Protein AF-A0AAW2Z3I9-F1 (afdb_monomer)

Secondary structure (DSSP, 8-state):
--SGGGT-TTHHHHHHHHHHH---HHHHHHHHHHHHHSTTHHHHHHHHHHHHGGGS-HHHHHHHHHH--

Foldseek 3Di:
DPCLVVLNVVVLVVLLVVLLVDQDCVRNQVSLLSLLPHVPSLVSSVVSCVVNVVVHDPVSNVSSVVSSD

InterPro domains:
  IPR015211 Peptidase M1, leukotriene A4 hydrolase/aminopeptidase C-terminal [PF09127] (2-68)
  IPR015211 Peptidase M1, leukotriene A4 hydrolase/aminopeptidase C-terminal [SM01263] (1-68)
  IPR016024 Armadillo-type fold [SSF48371] (2-68)
  IPR034015 Aminopeptidase, leukotriene A4 hydrolase-like [PTHR45726] (2-69)
  IPR038502 Peptidase M1, LTA-4 hydrolase/aminopeptidase, C-terminal domain superfamily [G3DSA:1.25.40.320] (1-69)

Solvent-accessible surface area (backbone atoms only — not comparable to full-atom values): 4083 Å² total; per-residue (Å²): 135,65,57,59,78,63,61,45,70,80,52,52,61,56,48,51,52,49,48,69,76,39,86,51,59,90,56,38,50,60,49,52,46,39,33,53,70,22,84,82,31,41,64,57,47,52,55,49,46,64,72,47,44,85,79,48,54,72,70,55,45,57,52,50,56,62,66,70,106

Organism: NCBI:txid1008807

Structure (mmCIF, N/CA/C/O backbone):
data_AF-A0AAW2Z3I9-F1
#
_entry.id   AF-A0AAW2Z3I9-F1
#
loop_
_atom_site.group_PDB
_atom_site.id
_atom_site.type_symbol
_atom_site.label_atom_id
_atom_site.label_alt_id
_atom_site.label_comp_id
_atom_site.label_asym_id
_atom_site.label_entity_id
_atom_site.label_seq_id
_atom_site.pdbx_PDB_ins_code
_atom_site.Cartn_x
_atom_site.Cartn_y
_atom_site.Cartn_z
_atom_site.occupancy
_atom_site.B_iso_or_equiv
_atom_site.auth_seq_id
_atom_site.auth_comp_id
_atom_site.auth_asym_id
_atom_site.auth_atom_id
_atom_site.pdbx_PDB_model_num
ATOM 1 N N . MET A 1 1 ? 16.757 -1.780 -3.474 1.00 51.66 1 MET A N 1
ATOM 2 C CA . MET A 1 1 ? 15.689 -1.019 -4.164 1.00 51.66 1 MET A CA 1
ATOM 3 C C . MET A 1 1 ? 16.184 -0.541 -5.530 1.00 51.66 1 MET A C 1
ATOM 5 O O . MET A 1 1 ? 16.526 0.627 -5.665 1.00 51.66 1 MET A O 1
ATOM 9 N N . ILE A 1 2 ? 16.276 -1.437 -6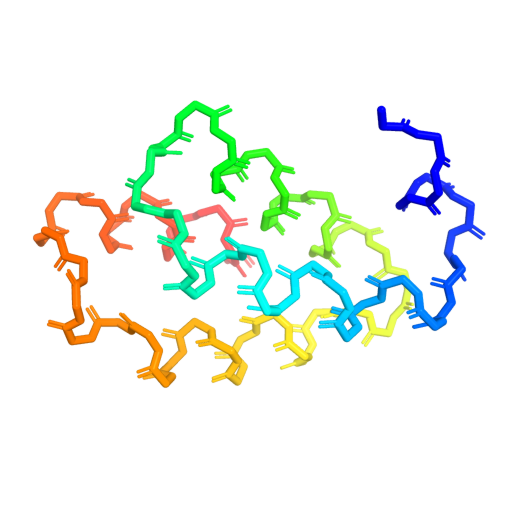.520 1.00 53.78 2 ILE A N 1
ATOM 10 C CA . ILE A 1 2 ? 16.649 -1.076 -7.905 1.00 53.78 2 ILE A CA 1
ATOM 11 C C . ILE A 1 2 ? 15.419 -1.125 -8.836 1.00 53.78 2 ILE A C 1
ATOM 13 O O . ILE A 1 2 ? 15.213 -0.207 -9.621 1.00 53.78 2 ILE A O 1
ATOM 17 N N . GLY A 1 3 ? 14.535 -2.121 -8.675 1.00 54.69 3 GLY A N 1
ATOM 18 C CA . GLY A 1 3 ? 13.389 -2.327 -9.575 1.00 54.69 3 GLY A CA 1
ATOM 19 C C . GLY A 1 3 ? 12.252 -1.306 -9.439 1.00 54.69 3 GLY A C 1
ATOM 20 O O . GLY A 1 3 ? 11.744 -0.824 -10.442 1.00 54.69 3 GLY A O 1
ATOM 21 N N . LEU A 1 4 ? 11.922 -0.878 -8.214 1.00 54.94 4 LEU A N 1
ATOM 22 C CA . LEU A 1 4 ? 10.906 0.166 -7.976 1.00 54.94 4 LEU A CA 1
ATOM 23 C C . LEU A 1 4 ? 11.320 1.555 -8.487 1.00 54.94 4 LEU A C 1
ATOM 25 O O . LEU A 1 4 ? 10.461 2.380 -8.766 1.00 54.94 4 LEU A O 1
ATOM 29 N N . LYS A 1 5 ? 12.627 1.820 -8.617 1.00 53.94 5 LYS A N 1
ATOM 30 C CA . LYS A 1 5 ? 13.135 3.062 -9.221 1.00 53.94 5 LYS A CA 1
ATOM 31 C C . LYS A 1 5 ? 13.058 3.059 -10.750 1.00 53.94 5 LYS A C 1
ATOM 33 O O . LYS A 1 5 ? 13.170 4.126 -11.334 1.00 53.94 5 LYS A O 1
ATOM 38 N N . SER A 1 6 ? 12.893 1.892 -11.375 1.00 54.91 6 SER A N 1
ATOM 39 C CA . SER A 1 6 ? 12.860 1.741 -12.836 1.00 54.91 6 SER A CA 1
ATOM 40 C C . SER A 1 6 ? 11.439 1.585 -13.394 1.00 54.91 6 SER A C 1
ATOM 42 O O . SER A 1 6 ? 11.306 1.142 -14.527 1.00 54.91 6 SER A O 1
ATOM 44 N N . SER A 1 7 ? 10.389 1.886 -12.610 1.00 58.53 7 SER A N 1
ATOM 45 C CA . SER A 1 7 ? 8.973 1.690 -12.995 1.00 58.53 7 SER A CA 1
ATOM 46 C C . SER A 1 7 ? 8.706 0.328 -13.652 1.00 58.53 7 SER A C 1
ATOM 48 O O . SER A 1 7 ? 8.032 0.226 -14.670 1.00 58.53 7 SER A O 1
ATOM 50 N N . TYR A 1 8 ? 9.284 -0.736 -13.089 1.00 61.47 8 TYR A N 1
ATOM 51 C CA . TYR A 1 8 ? 9.111 -2.082 -13.623 1.00 61.47 8 TYR A CA 1
ATOM 52 C C . TYR A 1 8 ? 7.779 -2.658 -13.125 1.00 61.47 8 TYR A C 1
ATOM 54 O O . TYR A 1 8 ? 7.675 -3.094 -11.978 1.00 61.47 8 TYR A O 1
ATOM 62 N N . GLU A 1 9 ? 6.762 -2.652 -13.986 1.00 65.62 9 GLU A N 1
ATOM 63 C CA . GLU A 1 9 ? 5.387 -3.074 -13.680 1.00 65.62 9 GLU A CA 1
ATOM 64 C C . GLU A 1 9 ? 5.238 -4.460 -13.016 1.00 65.62 9 GLU A C 1
ATOM 66 O O . GLU A 1 9 ? 4.485 -4.562 -12.044 1.00 65.62 9 GLU A O 1
ATOM 71 N N . PRO A 1 10 ? 5.961 -5.529 -13.415 1.00 70.25 10 PRO A N 1
ATOM 72 C CA . PRO A 1 10 ? 5.752 -6.849 -12.810 1.00 70.25 10 PRO A CA 1
ATOM 73 C C . PRO A 1 10 ? 6.306 -6.957 -11.379 1.00 70.25 10 PRO A C 1
ATOM 75 O O . PRO A 1 10 ? 5.996 -7.907 -10.665 1.00 70.25 10 PRO A O 1
ATOM 78 N N . ILE A 1 11 ? 7.092 -5.978 -10.915 1.00 72.94 11 ILE A N 1
ATOM 79 C CA . ILE A 1 11 ? 7.564 -5.934 -9.524 1.00 72.94 11 ILE A CA 1
ATOM 80 C C . ILE A 1 11 ? 6.459 -5.493 -8.559 1.00 72.94 11 ILE A C 1
ATOM 82 O O . ILE A 1 11 ? 6.552 -5.796 -7.369 1.00 72.94 11 ILE A O 1
ATOM 86 N N . TYR A 1 12 ? 5.405 -4.817 -9.027 1.00 74.06 12 TYR A N 1
ATOM 87 C CA . TYR A 1 12 ? 4.333 -4.359 -8.140 1.00 74.06 12 TYR A CA 1
ATOM 88 C C . TYR A 1 12 ? 3.608 -5.520 -7.461 1.00 74.06 12 TYR A C 1
ATOM 90 O O . TYR A 1 12 ? 3.373 -5.449 -6.258 1.00 74.06 12 TYR A O 1
ATOM 98 N N . ASP A 1 13 ? 3.350 -6.610 -8.182 1.00 75.00 13 ASP A N 1
ATOM 99 C CA . ASP A 1 13 ? 2.677 -7.793 -7.636 1.00 75.00 13 ASP A CA 1
ATOM 100 C C . ASP A 1 13 ? 3.517 -8.495 -6.551 1.00 75.00 13 ASP A C 1
ATOM 102 O O . ASP A 1 13 ? 3.034 -8.836 -5.466 1.00 75.00 13 ASP A O 1
ATOM 106 N N . GLN A 1 14 ? 4.833 -8.587 -6.778 1.00 79.06 14 GLN A N 1
ATOM 107 C CA . GLN A 1 14 ? 5.767 -9.117 -5.784 1.00 79.06 14 GLN A CA 1
ATOM 108 C C . GLN A 1 14 ? 5.851 -8.227 -4.538 1.00 79.06 14 GLN A C 1
ATOM 110 O O . GLN A 1 14 ? 5.950 -8.731 -3.420 1.00 79.06 14 GLN A O 1
ATOM 115 N N . VAL A 1 15 ? 5.798 -6.901 -4.705 1.00 77.19 15 VAL A N 1
ATOM 116 C CA . VAL A 1 15 ? 5.813 -5.959 -3.576 1.00 77.19 15 VAL A CA 1
ATOM 117 C C . VAL A 1 15 ? 4.514 -6.042 -2.779 1.00 77.19 15 VAL A C 1
ATOM 119 O O . VAL A 1 15 ? 4.571 -6.042 -1.554 1.00 77.19 15 VAL A O 1
ATOM 122 N N . VAL A 1 16 ? 3.365 -6.163 -3.446 1.00 78.12 16 VAL A N 1
ATOM 123 C CA . VAL A 1 16 ? 2.050 -6.362 -2.814 1.00 78.12 16 VAL A CA 1
ATOM 124 C C . VAL A 1 16 ? 2.037 -7.624 -1.949 1.00 78.12 16 VAL A C 1
ATOM 126 O O . VAL A 1 16 ? 1.636 -7.567 -0.782 1.00 78.12 16 VAL A O 1
ATOM 129 N N . SER A 1 17 ? 2.546 -8.736 -2.485 1.00 79.94 17 SER A N 1
ATOM 130 C CA . SER A 1 17 ? 2.671 -9.999 -1.749 1.00 79.94 17 SER A CA 1
ATOM 131 C C . SER A 1 17 ? 3.622 -9.863 -0.554 1.00 79.94 17 SER A C 1
ATOM 133 O O . SER A 1 17 ? 3.264 -10.201 0.573 1.00 79.94 17 SER A O 1
ATOM 135 N N . PHE A 1 18 ? 4.794 -9.251 -0.755 1.00 81.00 18 PHE A N 1
ATOM 136 C CA . PHE A 1 18 ? 5.791 -9.059 0.302 1.00 81.00 18 PHE A CA 1
ATOM 137 C C . PHE A 1 18 ? 5.301 -8.151 1.440 1.00 81.00 18 PHE A C 1
ATOM 139 O O . PHE A 1 18 ? 5.578 -8.395 2.614 1.00 81.00 18 PHE A O 1
ATOM 146 N N . VAL A 1 19 ? 4.566 -7.091 1.107 1.00 79.25 19 VAL A N 1
ATOM 147 C CA . VAL A 1 19 ? 3.975 -6.163 2.081 1.00 79.25 19 VAL A CA 1
ATOM 148 C C . VAL A 1 19 ? 2.842 -6.828 2.875 1.00 79.25 19 VAL A C 1
ATOM 150 O O . VAL A 1 19 ? 2.640 -6.488 4.043 1.00 79.25 19 VAL A O 1
ATOM 153 N N . GLY A 1 20 ? 2.151 -7.804 2.278 1.00 75.75 20 GLY A N 1
ATOM 154 C CA . GLY A 1 20 ? 1.143 -8.623 2.952 1.00 75.75 20 GLY A CA 1
ATOM 155 C C . GLY A 1 20 ? 1.717 -9.632 3.933 1.00 75.75 20 GLY A C 1
ATOM 156 O O . GLY A 1 20 ? 1.156 -9.820 5.009 1.00 75.75 20 GLY A O 1
ATOM 157 N N . GLU A 1 21 ? 2.848 -10.2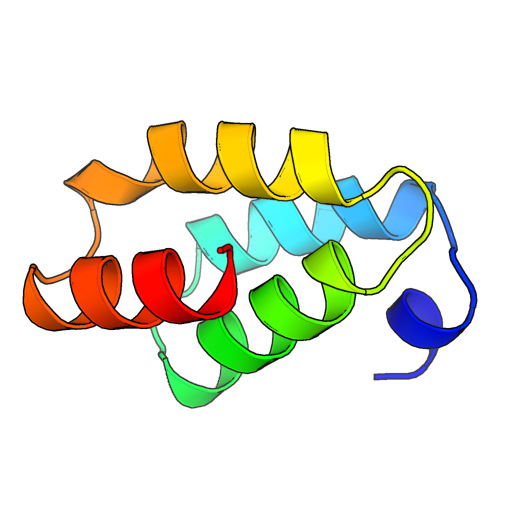42 3.592 1.00 80.00 21 GLU A N 1
ATOM 158 C CA . GLU A 1 21 ? 3.527 -11.201 4.465 1.00 80.00 21 GLU A CA 1
ATOM 159 C C . GLU A 1 21 ? 4.284 -10.512 5.607 1.00 80.00 21 GLU A C 1
ATOM 161 O O . GLU A 1 21 ? 4.331 -11.023 6.725 1.00 80.00 21 GLU A O 1
ATOM 166 N N . GLN A 1 22 ? 4.864 -9.332 5.356 1.00 71.81 22 GLN A N 1
ATOM 167 C CA . GLN A 1 22 ? 5.720 -8.651 6.324 1.00 71.81 22 GLN A CA 1
ATOM 168 C C . GLN A 1 22 ? 5.080 -7.405 6.930 1.00 71.81 22 GLN A C 1
ATOM 170 O O . GLN A 1 22 ? 4.966 -6.365 6.298 1.00 71.81 22 GLN A O 1
ATOM 175 N N . GLY A 1 23 ? 4.814 -7.446 8.239 1.00 71.12 23 GLY A N 1
ATOM 176 C CA . GLY A 1 23 ? 4.342 -6.293 9.024 1.00 71.12 23 GLY A CA 1
ATOM 177 C C . GLY A 1 23 ? 5.431 -5.310 9.477 1.00 71.12 23 GLY A C 1
ATOM 178 O O . GLY A 1 23 ? 5.154 -4.346 10.196 1.00 71.12 23 GLY A O 1
ATOM 179 N N . ARG A 1 24 ? 6.701 -5.539 9.116 1.00 79.81 24 ARG A N 1
ATOM 180 C CA . ARG A 1 24 ? 7.821 -4.720 9.604 1.00 79.81 24 ARG A CA 1
ATOM 181 C C . ARG A 1 24 ? 7.872 -3.372 8.889 1.00 79.81 24 ARG A C 1
ATOM 183 O O . ARG A 1 24 ? 8.337 -3.262 7.756 1.00 79.81 24 ARG A O 1
ATOM 190 N N . MET A 1 25 ? 7.533 -2.323 9.630 1.00 76.19 25 MET A N 1
ATOM 191 C CA . MET A 1 25 ? 7.571 -0.920 9.200 1.00 76.19 25 MET A CA 1
ATOM 192 C C . MET A 1 25 ? 8.861 -0.484 8.487 1.00 76.19 25 MET A C 1
ATOM 194 O O . MET A 1 25 ? 8.801 0.296 7.538 1.00 76.19 25 MET A O 1
ATOM 198 N N . LYS A 1 26 ? 10.022 -1.021 8.890 1.00 81.38 26 LYS A N 1
ATOM 199 C CA . LYS A 1 26 ? 11.321 -0.749 8.247 1.00 81.38 26 LYS A CA 1
ATOM 200 C C . LYS A 1 26 ? 11.338 -1.103 6.751 1.00 81.38 26 LYS A C 1
ATOM 202 O O . LYS A 1 26 ? 12.093 -0.493 6.003 1.00 81.38 26 LYS A O 1
ATOM 207 N N . PHE A 1 27 ? 10.521 -2.066 6.329 1.00 79.69 27 PHE A N 1
ATOM 208 C CA . PHE A 1 27 ? 10.423 -2.522 4.942 1.00 79.69 27 PHE A CA 1
ATOM 209 C C . PHE A 1 27 ? 9.139 -2.038 4.270 1.00 79.69 27 PHE A C 1
ATOM 211 O O . PHE A 1 27 ? 9.196 -1.510 3.165 1.00 79.69 27 PHE A O 1
ATOM 218 N N . VAL A 1 28 ? 8.004 -2.135 4.964 1.00 81.88 28 VAL A N 1
ATOM 219 C CA . VAL A 1 28 ? 6.680 -1.763 4.440 1.00 81.88 28 VAL A CA 1
ATOM 220 C C . VAL A 1 28 ? 6.619 -0.293 4.032 1.00 81.88 28 VAL A C 1
ATOM 222 O O . VAL A 1 28 ? 6.204 0.045 2.927 1.00 81.88 28 VAL A O 1
ATOM 225 N N . ARG A 1 29 ? 7.084 0.597 4.910 1.00 83.19 29 ARG A N 1
ATOM 226 C CA . ARG A 1 29 ? 6.975 2.042 4.714 1.00 83.19 29 ARG A CA 1
ATOM 227 C C . ARG A 1 29 ? 7.750 2.550 3.487 1.00 83.19 29 ARG A C 1
ATOM 229 O O . ARG A 1 29 ? 7.139 3.204 2.644 1.00 83.19 29 ARG A O 1
ATOM 236 N N . PRO A 1 30 ? 9.055 2.251 3.316 1.00 85.12 30 PRO A N 1
ATOM 237 C CA . PRO A 1 30 ? 9.775 2.697 2.128 1.00 85.12 30 PRO A CA 1
ATOM 238 C C . PRO A 1 30 ? 9.275 2.020 0.843 1.00 85.12 30 PRO A C 1
ATOM 240 O O . PRO A 1 30 ? 9.385 2.632 -0.216 1.00 85.12 30 PRO A O 1
ATOM 243 N N . LEU A 1 31 ? 8.709 0.806 0.912 1.00 82.62 31 LEU A N 1
ATOM 244 C CA . LEU A 1 31 ? 8.081 0.161 -0.246 1.00 82.62 31 LEU A CA 1
ATOM 245 C C . LEU A 1 31 ? 6.834 0.921 -0.702 1.00 82.62 31 LEU A C 1
ATOM 247 O O . LEU A 1 31 ? 6.758 1.256 -1.879 1.00 82.62 31 LEU A O 1
ATOM 251 N N . TYR A 1 32 ? 5.927 1.282 0.211 1.00 82.44 32 TYR A N 1
ATOM 252 C CA . TYR A 1 32 ? 4.758 2.109 -0.117 1.00 82.44 32 TYR A CA 1
ATOM 253 C C . TYR A 1 32 ? 5.151 3.475 -0.690 1.00 82.44 32 TYR A C 1
ATOM 255 O O . TYR A 1 32 ? 4.585 3.903 -1.691 1.00 82.44 32 TYR A O 1
ATOM 263 N N . VAL A 1 33 ? 6.157 4.138 -0.110 1.00 83.50 33 VAL A N 1
ATOM 264 C CA . VAL A 1 33 ? 6.668 5.421 -0.627 1.00 83.50 33 VAL A CA 1
ATOM 265 C C . VAL A 1 33 ? 7.259 5.264 -2.029 1.00 83.50 33 VAL A C 1
ATOM 267 O O . VAL A 1 33 ? 7.043 6.118 -2.886 1.00 83.50 33 VAL A O 1
ATOM 270 N N . ALA A 1 34 ? 8.010 4.191 -2.280 1.00 81.12 34 ALA A N 1
ATOM 271 C CA . ALA A 1 34 ? 8.575 3.919 -3.596 1.00 81.12 34 ALA A CA 1
ATOM 272 C C . ALA A 1 34 ? 7.487 3.582 -4.631 1.00 81.12 34 ALA A C 1
ATOM 274 O O . ALA A 1 34 ? 7.581 4.043 -5.763 1.00 81.12 34 ALA A O 1
ATOM 275 N N . LEU A 1 35 ? 6.442 2.846 -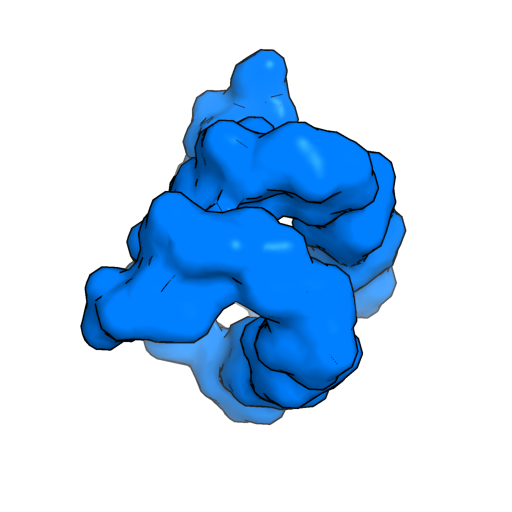4.234 1.00 78.69 35 LEU A N 1
ATOM 276 C CA . LEU A 1 35 ? 5.297 2.515 -5.090 1.00 78.69 35 LEU A CA 1
ATOM 277 C C . LEU A 1 35 ? 4.453 3.753 -5.420 1.00 78.69 35 LEU A C 1
ATOM 279 O O . LEU A 1 35 ? 4.026 3.918 -6.556 1.00 78.69 35 LEU A O 1
ATOM 283 N N . ASN A 1 36 ? 4.262 4.650 -4.447 1.00 79.75 36 ASN A N 1
ATOM 284 C CA . ASN A 1 36 ? 3.551 5.917 -4.636 1.00 79.75 36 ASN A CA 1
ATOM 285 C C . ASN A 1 36 ? 4.310 6.881 -5.567 1.00 79.75 36 ASN A C 1
ATOM 287 O O . ASN A 1 36 ? 3.697 7.683 -6.262 1.00 79.75 36 ASN A O 1
ATOM 291 N N . LYS A 1 37 ? 5.648 6.804 -5.587 1.00 77.88 37 LYS A N 1
ATOM 292 C CA . LYS A 1 37 ? 6.504 7.605 -6.478 1.00 77.88 37 LYS A CA 1
ATOM 293 C C . LYS A 1 37 ? 6.606 7.059 -7.903 1.00 77.88 37 LYS A C 1
ATOM 295 O O . LYS A 1 37 ? 7.090 7.784 -8.765 1.00 77.88 37 LYS A O 1
ATOM 300 N N . ALA A 1 38 ? 6.220 5.809 -8.142 1.00 76.19 38 ALA A N 1
ATOM 301 C CA . ALA A 1 38 ? 6.279 5.214 -9.469 1.00 76.19 38 ALA A CA 1
ATOM 302 C C . ALA A 1 38 ? 5.049 5.613 -10.306 1.00 76.19 38 ALA A C 1
ATOM 304 O O . ALA A 1 38 ? 3.934 5.693 -9.783 1.00 76.19 38 ALA A O 1
ATOM 305 N N . GLU A 1 39 ? 5.240 5.849 -11.605 1.00 66.38 39 GLU A N 1
ATOM 306 C CA . GLU A 1 39 ? 4.141 6.182 -12.519 1.00 66.38 39 GLU A CA 1
ATOM 307 C C . GLU A 1 39 ? 3.178 4.988 -12.638 1.00 66.38 39 GLU A C 1
ATOM 309 O O . GLU A 1 39 ? 3.598 3.870 -12.911 1.00 66.38 39 GLU A O 1
ATOM 314 N N . GLY A 1 40 ? 1.888 5.195 -12.342 1.00 69.44 40 GLY A N 1
ATOM 315 C CA . GLY A 1 40 ? 0.858 4.140 -12.355 1.00 69.44 40 GLY A CA 1
ATOM 316 C C . GLY A 1 40 ? 0.763 3.272 -11.087 1.00 69.44 40 GLY A C 1
ATOM 317 O O . GLY A 1 40 ? -0.285 2.683 -10.828 1.00 69.44 40 GLY A O 1
ATOM 318 N N . GLY A 1 41 ? 1.785 3.259 -10.223 1.00 71.06 41 GLY A N 1
ATOM 319 C CA . GLY A 1 41 ? 1.813 2.427 -9.009 1.00 71.06 41 GLY A CA 1
ATOM 320 C C . GLY A 1 41 ? 0.884 2.900 -7.881 1.00 71.06 41 GLY A C 1
ATOM 321 O O . GLY A 1 41 ? 0.456 2.110 -7.038 1.00 71.06 41 GLY A O 1
ATOM 322 N N . ARG A 1 42 ? 0.506 4.183 -7.861 1.00 77.38 42 ARG A N 1
ATOM 323 C CA . ARG A 1 42 ? -0.272 4.784 -6.761 1.00 77.38 42 ARG A CA 1
ATOM 324 C C . ARG A 1 42 ? -1.618 4.100 -6.498 1.00 77.38 42 ARG A C 1
ATOM 326 O O . ARG A 1 42 ? -1.979 3.895 -5.340 1.00 77.38 42 ARG A O 1
ATOM 333 N N . GLN A 1 43 ? -2.368 3.750 -7.544 1.00 79.75 43 GLN A N 1
ATOM 334 C CA . GLN A 1 43 ? -3.674 3.098 -7.376 1.00 79.75 43 GLN A CA 1
ATOM 335 C C . GLN A 1 43 ? -3.527 1.683 -6.803 1.00 79.75 43 GLN A C 1
ATOM 337 O O . GLN A 1 43 ? -4.273 1.305 -5.900 1.00 79.75 43 GLN A O 1
ATOM 342 N N . ILE A 1 44 ? -2.508 0.949 -7.256 1.00 80.31 44 ILE A N 1
ATOM 343 C CA . ILE A 1 44 ? -2.173 -0.396 -6.772 1.00 80.31 44 ILE A CA 1
ATOM 344 C C . ILE A 1 44 ? -1.780 -0.339 -5.289 1.00 80.31 44 ILE A C 1
ATOM 346 O O . ILE A 1 44 ? -2.253 -1.141 -4.484 1.00 80.31 44 ILE A O 1
ATOM 350 N N . ALA A 1 45 ? -0.975 0.656 -4.900 1.00 79.75 45 ALA A N 1
ATOM 351 C CA . ALA A 1 45 ? -0.581 0.876 -3.510 1.00 79.75 45 ALA A CA 1
ATOM 352 C C . ALA A 1 45 ? -1.790 1.118 -2.592 1.00 79.75 45 ALA A C 1
ATOM 354 O O . ALA A 1 45 ? -1.868 0.554 -1.502 1.00 79.75 45 ALA A O 1
ATOM 355 N N . LEU A 1 46 ? -2.744 1.943 -3.033 1.00 82.38 46 LEU A N 1
ATOM 356 C CA . LEU A 1 46 ? -3.951 2.262 -2.268 1.00 82.38 46 LEU A CA 1
ATOM 357 C C . LEU A 1 46 ? -4.875 1.051 -2.108 1.00 82.38 46 LEU A C 1
ATOM 359 O O . LEU A 1 46 ? -5.376 0.819 -1.007 1.00 82.38 46 LEU A O 1
ATOM 363 N N . ASP A 1 47 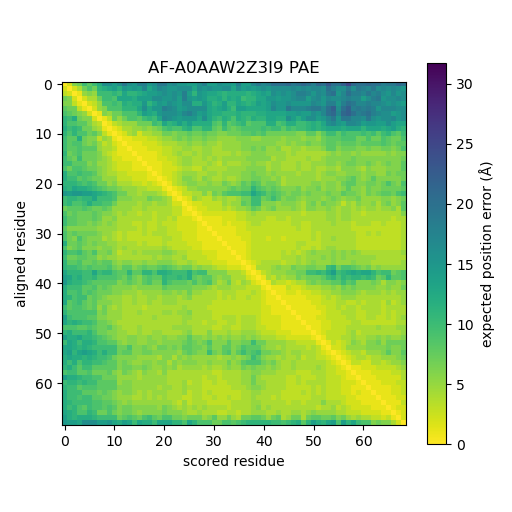? -5.087 0.273 -3.172 1.00 84.75 47 ASP A N 1
ATOM 364 C CA . ASP A 1 47 ? -5.922 -0.932 -3.117 1.00 84.75 47 ASP A CA 1
ATOM 365 C C . ASP A 1 47 ? -5.313 -1.995 -2.190 1.00 84.75 47 ASP A C 1
ATOM 367 O O . ASP A 1 47 ? -5.985 -2.528 -1.302 1.00 84.75 47 ASP A O 1
ATOM 371 N N . CYS A 1 48 ? -4.002 -2.218 -2.320 1.00 82.31 48 CYS A N 1
ATOM 372 C CA . CYS A 1 48 ? -3.239 -3.121 -1.465 1.00 82.31 48 CYS A CA 1
ATOM 373 C C . CYS A 1 48 ? -3.301 -2.696 0.007 1.00 82.31 48 CYS A C 1
ATOM 375 O O . CYS A 1 48 ? -3.636 -3.497 0.885 1.00 82.31 48 CYS A O 1
ATOM 377 N N . PHE A 1 49 ? -3.071 -1.407 0.278 1.00 84.06 49 PHE A N 1
ATOM 378 C CA . PHE A 1 49 ? -3.149 -0.862 1.626 1.00 84.06 49 PHE A CA 1
ATOM 379 C C . PHE A 1 49 ? -4.544 -1.031 2.223 1.00 84.06 49 PHE A C 1
ATOM 381 O O . PHE A 1 49 ? -4.664 -1.424 3.379 1.00 84.06 49 PHE A O 1
ATOM 388 N N . LYS A 1 50 ? -5.610 -0.801 1.447 1.00 84.31 50 LYS A N 1
ATOM 389 C CA . LYS A 1 50 ? -6.994 -0.967 1.911 1.00 84.31 50 LYS A CA 1
ATOM 390 C C . LYS A 1 50 ? -7.304 -2.419 2.291 1.00 84.31 50 LYS A C 1
ATOM 392 O O . LYS A 1 50 ? -7.985 -2.635 3.291 1.00 84.31 50 LYS A O 1
ATOM 397 N N . LYS A 1 51 ? -6.765 -3.393 1.547 1.00 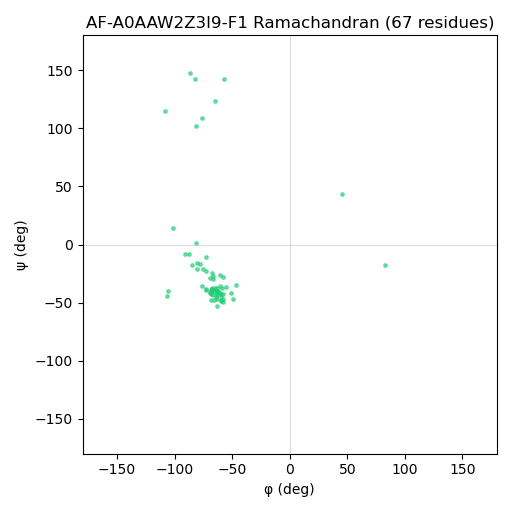83.94 51 LYS A N 1
ATOM 398 C CA . LYS A 1 51 ? -6.890 -4.834 1.838 1.00 83.94 51 LYS A CA 1
ATOM 399 C C . LYS A 1 51 ? -6.117 -5.256 3.089 1.00 83.94 51 LYS A C 1
ATOM 401 O O . LYS A 1 51 ? -6.641 -6.016 3.895 1.00 83.94 51 LYS A O 1
ATOM 406 N N . GLN A 1 52 ? -4.899 -4.751 3.278 1.00 80.19 52 GLN A N 1
ATOM 407 C CA . GLN A 1 52 ? -4.029 -5.133 4.403 1.00 80.19 52 GLN A CA 1
ATOM 408 C C . GLN A 1 52 ? -4.191 -4.248 5.646 1.00 80.19 52 GLN A C 1
ATOM 410 O O . GLN A 1 52 ? -3.656 -4.580 6.705 1.00 80.19 52 GLN A O 1
ATOM 415 N N . LYS A 1 53 ? -4.954 -3.147 5.559 1.00 78.81 53 LYS A N 1
ATOM 416 C CA . LYS A 1 53 ? -5.159 -2.181 6.650 1.00 78.81 53 LYS A CA 1
ATOM 417 C C . LYS A 1 53 ? -5.544 -2.880 7.950 1.00 78.81 53 LYS A C 1
ATOM 419 O O . LYS A 1 53 ? -4.929 -2.608 8.973 1.00 78.81 53 LYS A O 1
ATOM 424 N N . SER A 1 54 ? -6.494 -3.811 7.906 1.00 78.12 54 SER A N 1
ATOM 425 C CA . SER A 1 54 ? -7.009 -4.544 9.072 1.00 78.12 54 SER A CA 1
ATOM 426 C C . SER A 1 54 ? -5.955 -5.367 9.826 1.00 78.12 54 SER A C 1
ATOM 428 O O . SER A 1 54 ? -6.111 -5.561 11.028 1.00 78.12 54 SER A O 1
ATOM 430 N N . GLY A 1 55 ? -4.880 -5.808 9.163 1.00 75.88 55 GLY A N 1
ATOM 431 C CA . GLY A 1 55 ? -3.792 -6.574 9.784 1.00 75.88 55 GLY A CA 1
ATOM 432 C C . GLY A 1 55 ? -2.713 -5.715 10.450 1.00 75.88 55 GLY A C 1
ATOM 433 O O . GLY A 1 55 ? -1.946 -6.210 11.275 1.00 75.88 55 GLY A O 1
ATOM 434 N N . TYR A 1 56 ? -2.638 -4.420 10.127 1.00 78.75 56 TYR A N 1
ATOM 435 C CA . TYR A 1 56 ? -1.629 -3.530 10.697 1.00 78.75 56 TYR A CA 1
ATOM 436 C C . TYR A 1 56 ? -2.068 -2.913 12.022 1.00 78.75 56 TYR A C 1
ATOM 438 O O . TYR A 1 56 ? -3.224 -2.539 12.217 1.00 78.75 56 TYR A O 1
ATOM 446 N N . HIS A 1 57 ? -1.092 -2.685 12.903 1.00 80.81 57 HIS A N 1
ATOM 447 C CA . HIS A 1 57 ? -1.288 -1.882 14.105 1.00 80.81 57 HIS A CA 1
ATOM 448 C C . HIS A 1 57 ? -1.785 -0.469 13.740 1.00 80.81 57 HIS A C 1
ATOM 450 O O . HIS A 1 57 ? -1.317 0.127 12.770 1.00 80.81 57 HIS A O 1
ATOM 456 N N . GLN A 1 58 ? -2.682 0.122 14.534 1.00 82.62 58 GLN A N 1
ATOM 457 C CA . GLN A 1 58 ? -3.319 1.417 14.219 1.00 82.62 58 GLN A CA 1
ATOM 458 C C . GLN A 1 58 ? -2.307 2.551 13.962 1.00 82.62 58 GLN A C 1
ATOM 460 O O . GLN A 1 58 ? -2.496 3.395 13.088 1.00 82.62 58 GLN A O 1
ATOM 465 N N . ILE A 1 59 ? -1.196 2.550 14.703 1.00 84.88 59 ILE A N 1
ATOM 466 C CA . ILE A 1 59 ? -0.078 3.493 14.519 1.00 84.88 59 ILE A CA 1
ATOM 467 C C . ILE A 1 59 ? 0.554 3.317 13.133 1.00 84.88 59 ILE A C 1
ATOM 469 O O . ILE A 1 59 ? 0.877 4.296 12.461 1.00 84.88 59 ILE A O 1
ATOM 473 N N . ALA A 1 60 ? 0.696 2.065 12.696 1.00 81.25 60 ALA A N 1
ATOM 474 C CA . ALA A 1 60 ? 1.285 1.739 11.415 1.00 81.25 60 ALA A CA 1
ATOM 475 C C . ALA A 1 60 ? 0.399 2.188 10.247 1.00 81.25 60 ALA A C 1
ATOM 477 O O . ALA A 1 60 ? 0.894 2.804 9.304 1.00 81.25 60 ALA A O 1
ATOM 478 N N . GLN A 1 61 ? -0.913 1.977 10.363 1.00 83.06 61 GLN A N 1
ATOM 479 C CA . GLN A 1 61 ? -1.885 2.455 9.381 1.00 83.06 61 GLN A CA 1
ATOM 480 C C . GLN A 1 61 ? -1.811 3.976 9.206 1.00 83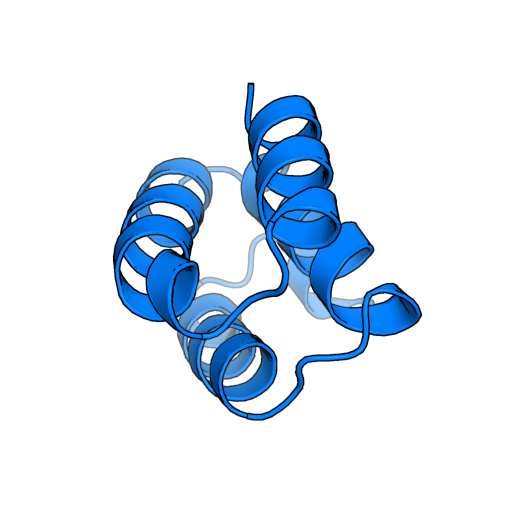.06 61 GLN A C 1
ATOM 482 O O . GLN A 1 61 ? -1.664 4.452 8.087 1.00 83.06 61 GLN A O 1
ATOM 487 N N . LYS A 1 62 ? -1.833 4.737 10.312 1.00 84.81 62 LYS A N 1
ATOM 488 C CA . LYS A 1 62 ? -1.789 6.210 10.277 1.00 84.81 62 LYS A CA 1
ATOM 489 C C . LYS A 1 62 ? -0.519 6.756 9.623 1.00 84.81 62 LYS A C 1
ATOM 491 O O . LYS A 1 62 ? -0.562 7.793 8.965 1.00 84.81 62 LYS A O 1
ATOM 496 N N . MET A 1 63 ? 0.617 6.086 9.820 1.00 84.19 63 MET A N 1
ATOM 497 C CA . MET A 1 63 ? 1.876 6.468 9.178 1.00 84.19 63 MET A CA 1
ATOM 498 C C . MET A 1 63 ? 1.834 6.224 7.668 1.00 84.19 63 MET A C 1
ATOM 500 O O . MET A 1 63 ? 2.160 7.129 6.906 1.00 84.19 63 MET A O 1
ATOM 504 N N . ILE A 1 64 ? 1.382 5.042 7.241 1.00 82.75 64 ILE A N 1
ATOM 505 C CA . ILE A 1 64 ? 1.301 4.685 5.819 1.00 82.75 64 ILE A CA 1
ATOM 506 C C . ILE A 1 64 ? 0.258 5.555 5.094 1.00 82.75 64 ILE A C 1
ATOM 508 O O . ILE A 1 64 ? 0.537 6.049 4.007 1.00 82.75 64 ILE A O 1
ATOM 512 N N . GLU A 1 65 ? -0.889 5.847 5.721 1.00 83.62 65 GLU A N 1
ATOM 513 C CA . GLU A 1 65 ? -1.883 6.798 5.190 1.00 83.62 65 GLU A CA 1
ATOM 514 C C . GLU A 1 65 ? -1.305 8.198 4.975 1.00 83.62 65 GLU A C 1
ATOM 516 O O . GLU A 1 65 ? -1.648 8.861 3.999 1.00 83.62 65 GLU A O 1
ATOM 521 N N . ARG A 1 66 ? -0.417 8.655 5.866 1.00 84.31 66 ARG A N 1
ATOM 522 C CA . ARG A 1 66 ? 0.275 9.940 5.706 1.00 84.31 66 ARG A CA 1
ATOM 523 C C . ARG A 1 66 ? 1.244 9.942 4.530 1.00 84.31 66 ARG A C 1
ATOM 525 O O . ARG A 1 66 ? 1.368 10.971 3.882 1.00 84.31 66 ARG A O 1
ATOM 532 N N . ASP A 1 67 ? 1.939 8.834 4.294 1.00 81.69 67 ASP A N 1
ATOM 533 C CA . ASP A 1 67 ? 2.934 8.714 3.223 1.00 81.69 67 ASP A CA 1
ATOM 534 C C . ASP A 1 67 ? 2.296 8.451 1.834 1.00 81.69 67 ASP A C 1
ATOM 536 O O . ASP A 1 67 ? 2.927 8.701 0.806 1.00 81.69 67 ASP A O 1
ATOM 540 N N . LEU A 1 68 ? 1.054 7.949 1.792 1.00 75.69 68 LEU A N 1
ATOM 541 C CA . LEU A 1 68 ? 0.258 7.711 0.571 1.00 75.69 68 LEU A CA 1
ATOM 542 C C . LEU A 1 68 ? -0.559 8.936 0.106 1.00 75.69 68 LEU A C 1
ATOM 544 O O . LEU A 1 68 ? -1.173 8.899 -0.969 1.00 75.69 68 LEU A O 1
ATOM 548 N N . LYS A 1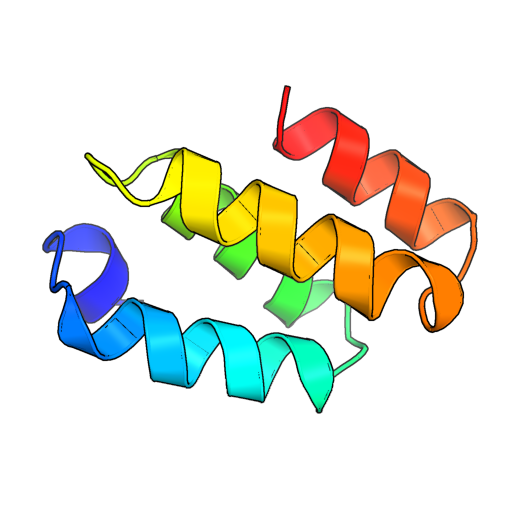 69 ? -0.595 10.002 0.914 1.00 61.88 69 LYS A N 1
ATOM 549 C CA . LYS A 1 69 ? -1.282 11.26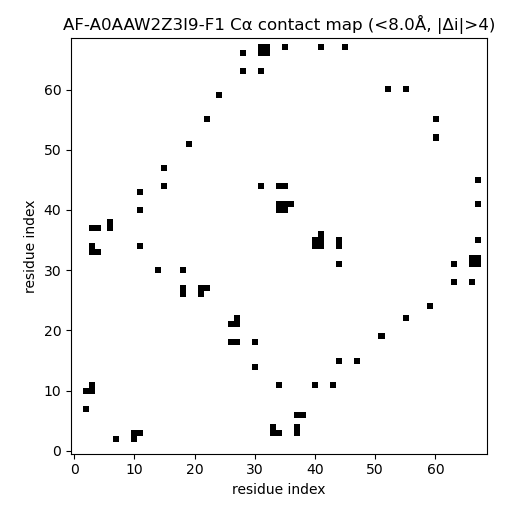2 0.605 1.00 61.88 69 LYS A CA 1
ATOM 550 C C . LYS A 1 69 ? -0.487 12.078 -0.412 1.00 61.88 69 LYS A C 1
AT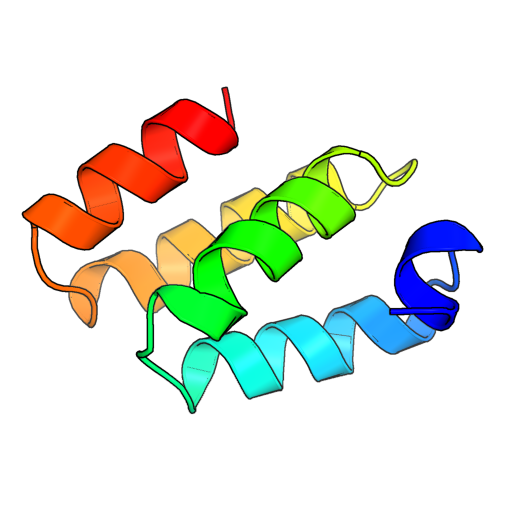OM 552 O O . LYS A 1 69 ? -1.103 12.467 -1.434 1.00 61.88 69 LYS A O 1
#

Sequence (69 aa):
MIGLKSSYEPIYDQVVSFVGEQGRMKFVRPLYVALNKAEGGRQIALDCFKKQKSGYHQIAQKMIERDLK

Radius of gyration: 10.92 Å; Cα contacts (8 Å, |Δi|>4): 46; chains: 1; bounding box: 24×22×28 Å

pLDDT: mean 76.14, std 8.93, range [51.66, 85.12]

Mean predicted aligned error: 6.3 Å

Nearest PDB structures (foldseek):
  5nie-assembly1_A  TM=9.447E-01  e=3.101E-02  Homo sapiens
  5ni4-assembly1_C  TM=9.290E-01  e=3.669E-02  Homo sapiens
  3cia-assembly4_D  TM=9.027E-01  e=4.590E-02  unclassified
  3cia-assembly3_C  TM=9.028E-01  e=6.422E-02  unclassified
  3cia-assembly1_A  TM=9.015E-01  e=7.597E-02  unclassified